Protein AF-D8M3X6-F1 (afdb_monomer)

pLDDT: mean 91.38, std 10.88, range [36.56, 98.75]

Sequence (148 aa):
MENSDKSKSFHILNCESLESIQIGRYSFGDFGGEFELKNLPQLQS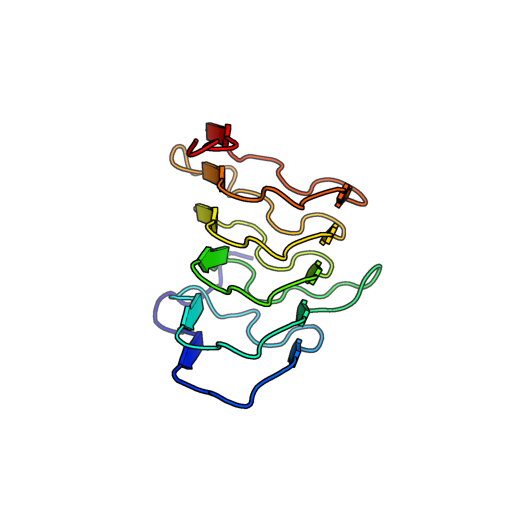IQIGTIGSSSSNFYGSSFVIRDLPNLQSITLGKWAFAVSVTTIIENLPSLQKIELSYCALRGRDDDDSCSLTLRNLPNLTSITSKDWSFQYPRVVTLASISEY

Solvent-accessible surface area (backbone atoms only — not comparable to full-atom values): 7017 Å² total; per-residue (Å²): 137,91,67,40,38,62,86,41,61,48,77,50,69,67,40,62,82,41,43,68,47,80,40,60,59,51,49,56,32,49,23,21,21,56,46,46,56,42,61,34,64,44,24,30,38,41,34,38,32,38,78,91,36,88,8,36,22,27,34,36,11,39,50,49,46,52,69,31,58,43,25,30,39,41,36,32,2,16,27,20,25,12,48,11,49,42,36,36,46,33,45,22,55,43,23,32,41,38,40,34,15,46,28,14,51,10,21,23,83,93,42,88,76,7,30,37,38,42,33,34,42,83,46,53,77,46,76,48,63,74,49,56,36,62,38,49,41,72,44,78,46,81,44,73,72,82,81,129

Structure (mmCIF, N/CA/C/O backbone):
data_AF-D8M3X6-F1
#
_entry.id   AF-D8M3X6-F1
#
loop_
_atom_site.group_PDB
_atom_site.id
_atom_site.type_symbol
_atom_site.label_atom_id
_atom_site.label_alt_id
_atom_site.label_comp_id
_atom_site.label_asym_id
_atom_site.label_entity_id
_atom_site.label_seq_id
_atom_site.pdbx_PDB_ins_code
_atom_site.Cartn_x
_atom_site.Cartn_y
_atom_site.Cartn_z
_atom_site.occupancy
_atom_site.B_iso_or_equiv
_atom_site.auth_seq_id
_atom_site.auth_comp_id
_atom_site.auth_asym_id
_atom_site.auth_atom_id
_atom_site.pdbx_PDB_model_num
ATOM 1 N N . MET A 1 1 ? 14.507 1.167 -13.678 1.00 46.19 1 MET A N 1
ATOM 2 C CA . MET A 1 1 ? 14.584 0.249 -12.522 1.00 46.19 1 MET A CA 1
ATOM 3 C C . MET A 1 1 ? 13.487 -0.786 -12.719 1.00 46.19 1 MET A C 1
ATOM 5 O O . MET A 1 1 ? 12.368 -0.558 -12.291 1.00 46.19 1 MET A O 1
ATOM 9 N N . GLU A 1 2 ? 13.795 -1.863 -13.442 1.00 53.62 2 GLU A N 1
ATOM 10 C CA . GLU A 1 2 ? 12.894 -2.993 -13.740 1.00 53.62 2 GLU A CA 1
ATOM 11 C C . GLU A 1 2 ? 13.331 -4.235 -12.946 1.00 53.62 2 GLU A C 1
ATOM 13 O O . GLU A 1 2 ? 13.579 -5.290 -13.512 1.00 53.62 2 GLU A O 1
ATOM 18 N N . ASN A 1 3 ? 13.543 -4.099 -11.634 1.00 65.50 3 ASN A N 1
ATOM 19 C CA . ASN A 1 3 ? 14.210 -5.150 -10.851 1.00 65.50 3 ASN A CA 1
ATOM 20 C C . ASN A 1 3 ? 13.345 -5.726 -9.723 1.00 65.50 3 ASN A C 1
ATOM 22 O O . ASN A 1 3 ? 13.871 -6.178 -8.710 1.00 65.50 3 ASN A O 1
ATOM 26 N N . SER A 1 4 ? 12.018 -5.666 -9.869 1.00 84.50 4 SER A N 1
ATOM 27 C CA . SER A 1 4 ? 11.099 -6.308 -8.927 1.00 84.50 4 SER A CA 1
ATOM 28 C C . SER A 1 4 ? 10.992 -7.797 -9.250 1.00 84.50 4 SER A C 1
ATOM 30 O O . SER A 1 4 ? 10.558 -8.179 -10.336 1.00 84.50 4 SER A O 1
ATOM 32 N N . ASP A 1 5 ? 11.379 -8.633 -8.295 1.00 91.88 5 ASP A N 1
ATOM 33 C CA . ASP A 1 5 ? 11.417 -10.083 -8.419 1.00 91.88 5 ASP A CA 1
ATOM 34 C C . ASP A 1 5 ? 10.020 -10.674 -8.185 1.00 91.88 5 ASP A C 1
ATOM 36 O O . ASP A 1 5 ? 9.458 -10.580 -7.089 1.00 91.88 5 ASP A O 1
ATOM 40 N N . LYS A 1 6 ? 9.450 -11.287 -9.228 1.00 92.00 6 LYS A N 1
ATOM 41 C CA . LYS A 1 6 ? 8.114 -11.900 -9.186 1.00 92.00 6 LYS A CA 1
ATOM 42 C C . LYS A 1 6 ? 8.031 -13.129 -8.276 1.00 92.00 6 LYS A C 1
ATOM 44 O O . LYS A 1 6 ? 6.924 -13.525 -7.929 1.00 92.00 6 LYS A O 1
ATOM 49 N N . SER A 1 7 ? 9.162 -13.705 -7.866 1.00 94.81 7 SER A N 1
ATOM 50 C CA . SER A 1 7 ? 9.197 -14.815 -6.905 1.00 94.81 7 SER A CA 1
ATOM 51 C C . SER A 1 7 ? 9.112 -14.366 -5.439 1.00 94.81 7 SER A C 1
ATOM 53 O O . SER A 1 7 ? 8.885 -15.195 -4.559 1.00 94.81 7 SER A O 1
ATOM 55 N N . LYS A 1 8 ? 9.279 -13.065 -5.158 1.00 95.69 8 LYS A N 1
ATOM 56 C CA . LYS A 1 8 ? 9.254 -12.511 -3.799 1.00 95.69 8 LYS A CA 1
ATOM 57 C C . LYS A 1 8 ? 7.873 -11.966 -3.462 1.00 95.69 8 LYS A C 1
ATOM 59 O O . LYS A 1 8 ? 7.493 -10.901 -3.954 1.00 95.69 8 LYS A O 1
ATOM 64 N N . SER A 1 9 ? 7.168 -12.680 -2.592 1.00 96.69 9 SER A N 1
ATOM 65 C CA . SER A 1 9 ? 5.833 -12.321 -2.111 1.00 96.69 9 SER A CA 1
ATOM 66 C C . SER A 1 9 ? 5.841 -11.965 -0.624 1.00 96.69 9 SER A C 1
ATOM 68 O O . SER A 1 9 ? 6.667 -12.454 0.149 1.00 96.69 9 SER A O 1
ATOM 70 N N . PHE A 1 10 ? 4.914 -11.104 -0.220 1.00 97.81 10 PHE A N 1
ATOM 71 C CA . PHE A 1 10 ? 4.730 -10.627 1.144 1.00 97.81 10 PHE A CA 1
ATOM 72 C C . PHE A 1 10 ? 3.308 -10.934 1.611 1.00 97.81 10 PHE A C 1
ATOM 74 O O . PHE A 1 10 ? 2.343 -10.509 0.979 1.00 97.81 10 PHE A O 1
ATOM 81 N N . HIS A 1 11 ? 3.183 -11.629 2.742 1.00 97.50 11 HIS A N 1
ATOM 82 C CA . HIS A 1 11 ? 1.890 -12.046 3.280 1.00 97.50 11 HIS A CA 1
ATOM 83 C C . HIS A 1 11 ? 1.823 -11.789 4.787 1.00 97.50 11 HIS A C 1
ATOM 85 O O . HIS A 1 11 ? 2.744 -12.148 5.523 1.00 97.50 11 HIS A O 1
ATOM 91 N N . ILE A 1 12 ? 0.708 -11.225 5.254 1.00 98.00 12 ILE A N 1
ATOM 92 C CA . ILE A 1 12 ? 0.323 -11.225 6.671 1.00 98.00 12 ILE A CA 1
ATOM 93 C C . ILE A 1 12 ? -1.060 -11.862 6.765 1.00 98.00 12 ILE A C 1
ATOM 95 O O . ILE A 1 12 ? -2.043 -11.314 6.262 1.00 98.00 12 ILE A O 1
ATOM 99 N N . LEU A 1 13 ? -1.119 -13.032 7.401 1.00 97.88 13 LEU A N 1
ATOM 100 C CA . LEU A 1 13 ? -2.292 -13.900 7.397 1.00 97.88 13 LEU A CA 1
ATOM 101 C C . LEU A 1 13 ? -2.682 -14.282 8.828 1.00 97.88 13 LEU A C 1
ATOM 103 O O . LEU A 1 13 ? -1.822 -14.666 9.620 1.00 97.88 13 LEU A O 1
ATOM 107 N N . ASN A 1 14 ? -3.982 -14.254 9.127 1.00 97.69 14 ASN A N 1
ATOM 108 C CA . ASN A 1 14 ? -4.571 -14.788 10.365 1.00 97.69 14 ASN A CA 1
ATOM 109 C C . ASN A 1 14 ? -4.011 -14.166 11.660 1.00 97.69 14 ASN A C 1
ATOM 111 O O . ASN A 1 14 ? -3.877 -14.845 12.678 1.00 97.69 14 ASN A O 1
ATOM 115 N N . CYS A 1 15 ? -3.658 -12.880 11.640 1.00 97.69 15 CYS A N 1
ATOM 116 C CA . CYS A 1 15 ? -3.226 -12.166 12.841 1.00 97.69 15 CYS A CA 1
ATOM 117 C C . CYS A 1 15 ? -4.424 -11.470 13.500 1.00 97.69 15 CYS A C 1
ATOM 119 O O . CYS A 1 15 ? -4.710 -10.305 13.226 1.00 97.69 15 CYS A O 1
ATOM 121 N N . GLU A 1 16 ? -5.119 -12.191 14.382 1.00 96.94 16 GLU A N 1
ATOM 122 C CA . GLU A 1 16 ? -6.376 -11.736 14.995 1.00 96.94 16 GLU A CA 1
ATOM 123 C C . GLU A 1 16 ? -6.233 -10.485 15.863 1.00 96.94 16 GLU A C 1
ATOM 125 O O . GLU A 1 16 ? -7.171 -9.704 15.953 1.00 96.94 16 GLU A O 1
ATOM 130 N N . SER A 1 17 ? -5.066 -10.269 16.473 1.00 98.00 17 SER A N 1
ATOM 131 C CA . SER A 1 17 ? -4.801 -9.120 17.353 1.00 98.00 17 SER A CA 1
ATOM 132 C C . SER A 1 17 ? -3.984 -8.007 16.689 1.00 98.00 17 SER A C 1
ATOM 134 O O . SER A 1 17 ? -3.572 -7.073 17.370 1.00 98.00 17 SER A O 1
ATOM 136 N N . LEU A 1 18 ? -3.672 -8.107 15.391 1.00 98.62 18 LEU A 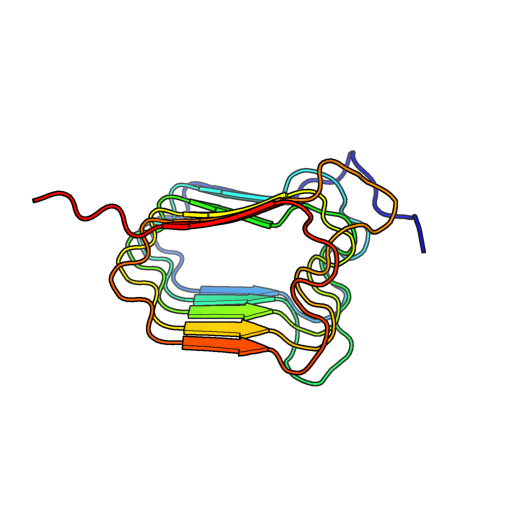N 1
ATOM 137 C CA . LEU A 1 18 ? -2.842 -7.103 14.723 1.00 98.62 18 LEU A CA 1
ATOM 138 C C . LEU A 1 18 ? -3.658 -5.840 14.432 1.00 98.62 18 LEU A C 1
ATOM 140 O O . LEU A 1 18 ? -4.567 -5.872 13.610 1.00 98.62 18 LEU A O 1
ATOM 144 N N . GLU A 1 19 ? -3.286 -4.727 15.062 1.00 98.56 19 GLU A N 1
ATOM 145 C CA . GLU A 1 19 ? -4.006 -3.449 14.942 1.00 98.56 19 GLU A CA 1
ATOM 146 C C . GLU A 1 19 ? -3.383 -2.480 13.932 1.00 98.56 19 GLU A C 1
ATOM 148 O O . GLU A 1 19 ? -4.075 -1.653 13.333 1.00 98.56 19 GLU A O 1
ATOM 153 N N . SER A 1 20 ? -2.071 -2.563 13.708 1.00 98.50 20 SER A N 1
ATOM 154 C CA . SER A 1 20 ? -1.371 -1.658 12.796 1.00 98.50 20 SER A CA 1
ATOM 155 C C . SER A 1 20 ? -0.236 -2.347 12.050 1.00 98.50 20 SER A C 1
ATOM 157 O O . SER A 1 20 ? 0.442 -3.229 12.578 1.00 98.50 20 SER A O 1
ATOM 159 N N . ILE A 1 21 ? -0.023 -1.918 10.807 1.00 98.62 21 ILE A N 1
ATOM 160 C CA . ILE A 1 21 ? 1.126 -2.299 9.986 1.00 98.62 21 ILE A CA 1
ATOM 161 C C . ILE A 1 21 ? 1.924 -1.037 9.685 1.00 98.62 21 ILE A C 1
ATOM 163 O O . ILE A 1 21 ? 1.403 -0.096 9.086 1.00 98.62 21 ILE A O 1
ATOM 167 N N . GLN A 1 22 ? 3.203 -1.042 10.057 1.00 98.38 22 GLN A N 1
ATOM 168 C CA . GLN A 1 22 ? 4.153 0.009 9.705 1.00 98.38 22 GLN A CA 1
ATOM 169 C C . GLN A 1 22 ? 5.360 -0.604 9.000 1.00 98.38 22 GLN A C 1
ATOM 171 O O . GLN A 1 22 ? 6.108 -1.389 9.579 1.00 98.38 22 GLN A O 1
ATOM 176 N N . ILE A 1 23 ? 5.555 -0.233 7.738 1.00 98.38 23 ILE A N 1
ATOM 177 C CA . ILE A 1 23 ? 6.682 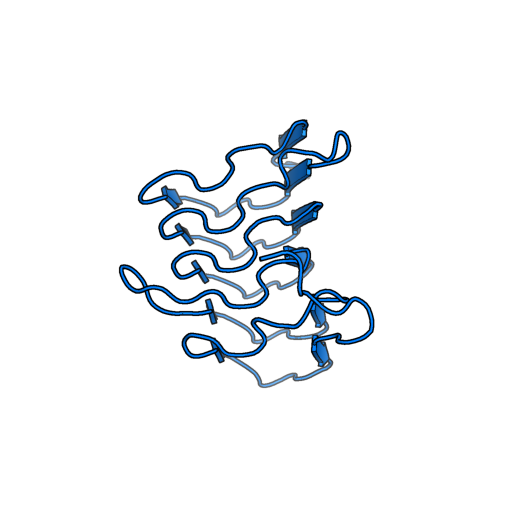-0.671 6.917 1.00 98.38 23 ILE A CA 1
ATOM 178 C C . ILE A 1 23 ? 7.533 0.554 6.595 1.00 98.38 23 ILE A C 1
ATOM 180 O O . ILE A 1 23 ? 7.069 1.503 5.965 1.00 98.38 23 ILE A O 1
ATOM 184 N N . GLY A 1 24 ? 8.789 0.538 7.042 1.00 98.12 24 GLY A N 1
ATOM 185 C CA . GLY A 1 24 ? 9.739 1.629 6.831 1.00 98.12 24 GLY A CA 1
ATOM 186 C C . GLY A 1 24 ? 10.136 1.822 5.365 1.00 98.12 24 GLY A C 1
ATOM 187 O O . GLY A 1 24 ? 9.861 0.990 4.504 1.00 98.12 24 GLY A O 1
ATOM 188 N N . ARG A 1 25 ? 10.806 2.939 5.074 1.00 97.12 25 ARG A N 1
ATOM 189 C CA . ARG A 1 25 ? 11.286 3.279 3.723 1.00 97.12 25 ARG A CA 1
ATOM 190 C C . ARG A 1 25 ? 12.214 2.185 3.179 1.00 97.12 25 ARG A C 1
ATOM 192 O O . ARG A 1 25 ? 13.046 1.665 3.913 1.00 97.12 25 ARG A O 1
ATOM 199 N N . TYR A 1 26 ? 12.102 1.901 1.885 1.00 96.38 26 TYR A N 1
ATOM 200 C CA . TYR A 1 26 ? 12.911 0.958 1.099 1.00 96.38 26 TYR A CA 1
ATOM 201 C C . TYR A 1 26 ? 12.758 -0.527 1.454 1.00 96.38 26 TYR A C 1
ATOM 203 O O . TYR A 1 26 ? 13.307 -1.374 0.750 1.00 96.38 26 TYR A O 1
ATOM 211 N N . SER A 1 27 ? 11.975 -0.872 2.478 1.00 97.56 27 SER A N 1
ATOM 212 C CA . SER A 1 27 ? 11.617 -2.261 2.761 1.00 97.56 27 SER A CA 1
ATOM 213 C C . SER A 1 27 ? 10.850 -2.880 1.592 1.00 97.56 27 SER A C 1
ATOM 215 O O . SER A 1 27 ? 9.930 -2.260 1.050 1.00 97.56 27 SER A O 1
ATOM 217 N N . PHE A 1 28 ? 11.205 -4.113 1.230 1.00 96.94 28 PHE A N 1
ATOM 218 C CA . PHE A 1 28 ? 10.549 -4.882 0.164 1.00 96.94 28 PHE A CA 1
ATOM 219 C C . PHE A 1 28 ? 10.546 -4.172 -1.205 1.00 96.94 28 PHE A C 1
ATOM 221 O O . PHE A 1 28 ? 9.642 -4.369 -2.014 1.00 96.94 28 PHE A O 1
ATOM 228 N N . GLY A 1 29 ? 11.519 -3.297 -1.481 1.00 95.12 29 GLY A N 1
ATOM 229 C CA . GLY A 1 29 ? 11.583 -2.563 -2.753 1.00 95.12 29 GLY A CA 1
ATOM 230 C C . GLY A 1 29 ? 11.822 -3.458 -3.976 1.00 95.12 29 GLY A C 1
ATOM 231 O O . GLY A 1 29 ? 11.423 -3.112 -5.086 1.00 95.12 29 GLY A O 1
ATOM 232 N N . ASP A 1 30 ? 12.428 -4.624 -3.764 1.00 94.56 30 ASP A N 1
ATOM 233 C CA . ASP A 1 30 ? 12.683 -5.664 -4.760 1.00 94.56 30 ASP A CA 1
ATOM 234 C C . ASP A 1 30 ? 11.558 -6.708 -4.855 1.00 94.56 30 ASP A C 1
ATOM 236 O O . ASP A 1 30 ? 11.651 -7.620 -5.674 1.00 94.56 30 ASP A O 1
ATOM 240 N N . PHE A 1 31 ? 10.488 -6.586 -4.063 1.00 96.06 31 PHE A N 1
ATOM 241 C CA . PHE A 1 31 ? 9.345 -7.495 -4.139 1.00 96.06 31 PHE A CA 1
ATOM 242 C C . PHE A 1 31 ? 8.472 -7.112 -5.336 1.00 96.06 31 PHE A C 1
ATOM 244 O O . PHE A 1 31 ? 8.061 -5.954 -5.492 1.00 96.06 31 PHE A O 1
ATOM 251 N N . GLY A 1 32 ? 8.211 -8.091 -6.201 1.00 93.06 32 GLY A N 1
ATOM 252 C CA . GLY A 1 32 ? 7.307 -7.972 -7.345 1.00 93.06 32 GLY A CA 1
ATOM 253 C C . GLY A 1 32 ? 6.187 -9.011 -7.367 1.00 93.06 32 GLY A C 1
ATOM 254 O O . GLY A 1 32 ? 5.351 -8.944 -8.273 1.00 93.06 32 GLY A O 1
ATOM 255 N N . GLY A 1 33 ? 6.208 -9.975 -6.441 1.00 93.56 33 GLY A N 1
ATOM 256 C CA . GLY A 1 33 ? 5.207 -11.026 -6.296 1.00 93.56 33 GLY A CA 1
ATOM 257 C C . GLY A 1 33 ? 3.930 -10.538 -5.613 1.00 93.56 33 GLY A C 1
ATOM 258 O O . GLY A 1 33 ? 3.551 -9.368 -5.709 1.00 93.56 33 GLY A O 1
ATOM 259 N N . GLU A 1 34 ? 3.236 -11.454 -4.945 1.00 95.19 34 GLU A N 1
ATOM 260 C CA . GLU A 1 34 ? 1.968 -11.145 -4.285 1.00 95.19 34 GLU A CA 1
ATOM 261 C C . GLU A 1 34 ? 2.184 -10.292 -3.031 1.00 95.19 34 GLU A C 1
ATOM 263 O O . GLU A 1 34 ? 3.113 -10.515 -2.258 1.00 95.19 34 GLU A O 1
ATOM 268 N N . PHE A 1 35 ? 1.300 -9.319 -2.826 1.00 97.25 35 PHE A N 1
ATOM 269 C CA . PHE A 1 35 ? 1.142 -8.603 -1.567 1.00 97.25 35 PHE A CA 1
ATOM 270 C C . PHE A 1 35 ? -0.240 -8.955 -1.019 1.00 97.25 35 PHE A C 1
ATOM 272 O O . PHE A 1 35 ? -1.248 -8.582 -1.622 1.00 97.25 35 PHE A O 1
ATOM 279 N N . GLU A 1 36 ? -0.293 -9.688 0.092 1.00 96.94 36 GLU A N 1
ATOM 280 C CA . GLU A 1 36 ? -1.543 -10.203 0.653 1.00 96.94 36 GLU A CA 1
ATOM 281 C C . GLU A 1 36 ? -1.687 -9.859 2.137 1.00 96.94 36 GLU A C 1
ATOM 283 O O . GLU A 1 36 ? -0.821 -10.149 2.964 1.00 96.94 36 GLU A O 1
ATOM 288 N N . LEU A 1 37 ? -2.838 -9.286 2.478 1.00 97.88 37 LEU A N 1
ATOM 289 C CA . LEU A 1 37 ? -3.288 -9.077 3.848 1.00 97.88 37 LEU A CA 1
ATOM 290 C C . LEU A 1 37 ? -4.637 -9.778 4.001 1.00 97.88 37 LEU A C 1
ATOM 292 O O . LEU A 1 37 ? -5.593 -9.409 3.318 1.00 97.88 37 LEU A O 1
ATOM 296 N N . LYS A 1 38 ? -4.720 -10.792 4.868 1.00 96.12 38 LYS A N 1
ATOM 297 C CA . LYS A 1 38 ? -5.923 -11.630 4.984 1.00 96.12 38 LYS A CA 1
ATOM 298 C C . LYS A 1 38 ? -6.204 -12.037 6.421 1.00 96.12 38 LYS A C 1
ATOM 300 O O . LYS A 1 38 ? -5.291 -12.383 7.168 1.00 96.12 38 LYS A O 1
ATOM 305 N N . ASN A 1 39 ? -7.488 -12.064 6.781 1.00 95.69 39 ASN A N 1
ATOM 306 C CA . ASN A 1 39 ? -7.960 -12.442 8.114 1.00 95.69 39 ASN A CA 1
ATOM 307 C C . ASN A 1 39 ? -7.277 -11.611 9.217 1.00 95.69 39 ASN A C 1
ATOM 309 O O . ASN A 1 39 ? -6.668 -12.154 10.138 1.00 95.69 39 ASN A O 1
ATOM 313 N N . LEU A 1 40 ? -7.368 -10.282 9.093 1.00 98.31 40 LEU A N 1
ATOM 314 C CA . LEU A 1 40 ? -6.826 -9.305 10.045 1.00 98.31 40 LEU A CA 1
ATOM 315 C C . LEU A 1 40 ? -7.979 -8.482 10.647 1.00 98.31 40 LEU A C 1
ATOM 317 O O . LEU A 1 40 ? -8.129 -7.300 10.332 1.00 98.31 40 LEU A O 1
ATOM 321 N N . PRO A 1 41 ? -8.851 -9.106 11.463 1.00 97.62 41 PRO A N 1
ATOM 322 C CA . PRO A 1 41 ? -10.106 -8.498 11.893 1.00 97.62 41 PRO A CA 1
ATOM 323 C C . PRO A 1 41 ? -9.906 -7.231 12.725 1.00 97.62 41 PRO A C 1
ATOM 32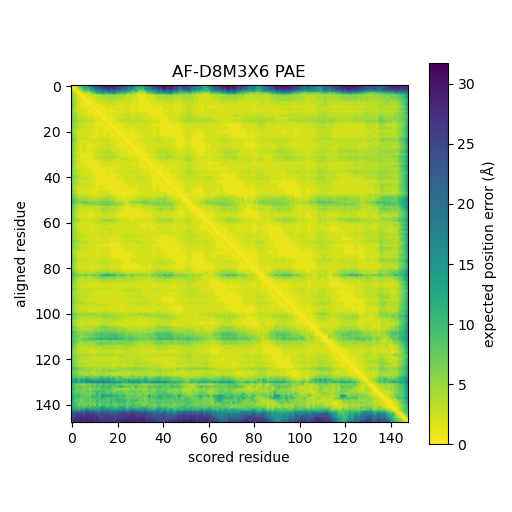5 O O . PRO A 1 41 ? -10.779 -6.376 12.694 1.00 97.62 41 PRO A O 1
ATOM 328 N N . GLN A 1 42 ? -8.786 -7.082 13.437 1.00 98.31 42 GLN A N 1
ATOM 329 C CA . GLN A 1 42 ? -8.507 -5.910 14.277 1.00 98.31 42 GLN A CA 1
ATOM 330 C C . GLN A 1 42 ? -7.644 -4.846 13.588 1.00 98.31 42 GLN A C 1
ATOM 332 O O . GLN A 1 42 ? -7.337 -3.831 14.206 1.00 98.31 42 GLN A O 1
ATOM 337 N N . LEU A 1 43 ? -7.257 -5.036 12.321 1.00 98.75 43 LEU A N 1
ATOM 338 C CA . LEU A 1 43 ? -6.354 -4.109 11.645 1.00 98.75 43 LEU A CA 1
ATOM 339 C C . LEU A 1 43 ? -7.049 -2.773 11.371 1.00 98.75 43 LEU A C 1
ATOM 341 O O . LEU A 1 43 ? -8.040 -2.724 10.648 1.00 98.75 43 LEU A O 1
ATOM 345 N N . GLN A 1 44 ? -6.484 -1.691 11.904 1.00 98.69 44 GLN A N 1
ATOM 346 C CA . GLN A 1 44 ? -7.028 -0.333 11.834 1.00 98.69 44 GLN A CA 1
ATOM 347 C C . GLN A 1 44 ? -6.220 0.592 10.924 1.00 98.69 44 GLN A C 1
ATOM 349 O O . GLN A 1 44 ? -6.783 1.498 10.304 1.00 98.69 44 GLN A O 1
ATOM 354 N N . SER A 1 45 ? -4.907 0.382 10.809 1.00 98.62 45 SER A N 1
ATOM 355 C CA . SER A 1 45 ? -4.042 1.272 10.029 1.00 98.62 45 SER A CA 1
ATOM 356 C C . SER A 1 45 ? -2.956 0.536 9.252 1.00 98.62 45 SER A C 1
ATOM 358 O O . SER A 1 45 ? -2.320 -0.397 9.745 1.00 98.62 45 SER A O 1
ATOM 360 N N . ILE A 1 46 ? -2.724 1.003 8.024 1.00 98.62 46 ILE A N 1
ATOM 361 C CA . ILE A 1 46 ? -1.593 0.598 7.191 1.00 98.62 46 ILE A CA 1
ATOM 362 C C . ILE A 1 46 ? -0.778 1.841 6.856 1.00 98.62 46 ILE A C 1
ATOM 364 O O . ILE A 1 46 ? -1.279 2.783 6.238 1.00 98.62 46 ILE A O 1
ATOM 368 N N . GLN A 1 47 ? 0.503 1.813 7.205 1.00 98.44 47 GLN A N 1
ATOM 369 C CA . GLN A 1 47 ? 1.487 2.792 6.777 1.00 98.44 47 GLN A CA 1
ATOM 370 C C . GLN A 1 47 ? 2.662 2.087 6.101 1.00 98.44 47 GLN A C 1
ATOM 372 O O . GLN A 1 47 ? 3.370 1.291 6.715 1.00 98.44 47 GLN A O 1
ATOM 377 N N . ILE A 1 48 ? 2.900 2.410 4.832 1.00 98.25 48 ILE A N 1
ATOM 378 C CA . ILE A 1 48 ? 4.013 1.863 4.054 1.00 98.25 48 ILE A CA 1
ATOM 379 C C . ILE A 1 48 ? 4.820 3.023 3.486 1.00 98.25 48 ILE A C 1
ATOM 381 O O . ILE A 1 48 ? 4.348 3.781 2.641 1.00 98.25 48 I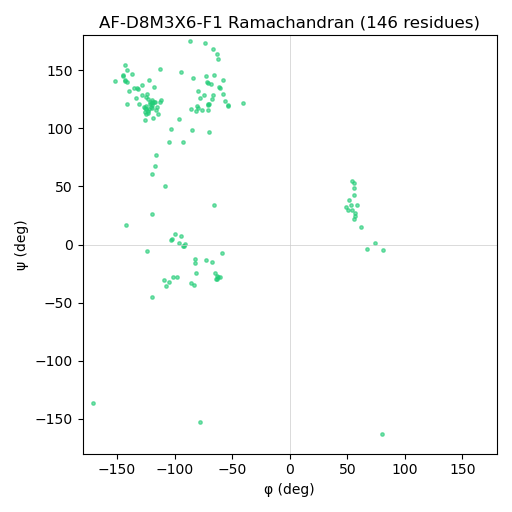LE A O 1
ATOM 385 N N . GLY A 1 49 ? 6.055 3.158 3.955 1.00 97.31 49 GLY A N 1
ATOM 386 C CA . GLY A 1 49 ? 6.915 4.294 3.674 1.00 97.31 49 GLY A CA 1
ATOM 387 C C . GLY A 1 49 ? 6.599 5.513 4.542 1.00 97.31 49 GLY A C 1
ATOM 388 O O . GLY A 1 49 ? 5.961 5.443 5.596 1.00 97.31 49 GLY A O 1
ATOM 389 N N . THR A 1 50 ? 7.089 6.668 4.104 1.00 94.12 50 THR A N 1
ATOM 390 C CA . THR A 1 50 ? 6.948 7.930 4.838 1.00 94.12 50 THR A CA 1
ATOM 391 C C . THR A 1 50 ? 6.467 9.027 3.902 1.00 94.12 50 THR A C 1
ATOM 393 O O . THR A 1 50 ? 7.004 9.202 2.803 1.00 94.12 50 THR A O 1
ATOM 396 N N . ILE A 1 51 ? 5.467 9.793 4.341 1.00 89.25 51 ILE A N 1
ATOM 397 C CA . ILE A 1 51 ? 4.945 10.918 3.567 1.00 89.25 51 ILE A CA 1
ATOM 398 C C . ILE A 1 51 ? 6.047 11.954 3.326 1.00 89.25 51 ILE A C 1
ATOM 400 O O . ILE A 1 51 ? 6.815 12.298 4.222 1.00 89.25 51 ILE A O 1
ATOM 404 N N . GLY A 1 52 ? 6.143 12.437 2.086 1.00 85.12 52 GLY A N 1
ATOM 405 C CA . GLY A 1 52 ? 7.130 13.450 1.693 1.00 85.12 52 GLY A CA 1
ATOM 406 C C . GLY A 1 52 ? 8.576 12.949 1.572 1.00 85.12 52 GLY A C 1
ATOM 407 O O . GLY A 1 52 ? 9.449 13.735 1.222 1.00 85.12 52 GLY A O 1
ATOM 408 N N . SER A 1 53 ? 8.846 11.659 1.802 1.00 91.75 53 SER A N 1
ATOM 409 C CA . SER A 1 53 ? 10.183 11.066 1.658 1.00 91.75 53 SER A CA 1
ATOM 410 C C . SER A 1 53 ? 10.189 9.915 0.655 1.00 91.75 53 SER A C 1
ATOM 412 O O . SER A 1 53 ? 9.266 9.101 0.627 1.00 91.75 53 SER A O 1
ATOM 414 N N . SER A 1 54 ? 11.258 9.806 -0.143 1.00 94.88 54 SER A N 1
ATOM 415 C CA . SER A 1 54 ? 11.479 8.670 -1.054 1.00 94.88 54 SER A CA 1
ATOM 416 C C . SER A 1 54 ? 11.398 7.350 -0.290 1.00 94.88 54 SER A C 1
ATOM 418 O O . SER A 1 54 ? 12.165 7.153 0.654 1.00 94.88 54 SER A O 1
ATOM 420 N N . SER A 1 55 ? 10.455 6.485 -0.671 1.00 95.44 55 SER A N 1
ATOM 421 C CA . SER A 1 55 ? 10.145 5.254 0.061 1.00 95.44 55 SER A CA 1
ATOM 422 C C . SER A 1 55 ? 10.360 4.003 -0.797 1.00 95.44 55 SER A C 1
ATOM 424 O O . SER A 1 55 ? 11.016 3.089 -0.327 1.00 95.44 55 SER A O 1
ATOM 426 N N . SER A 1 56 ? 9.905 3.972 -2.056 1.00 95.38 56 SER A N 1
ATOM 427 C CA . SER A 1 56 ? 10.155 2.870 -3.016 1.00 95.38 56 SER A CA 1
ATOM 428 C C . SER A 1 56 ? 9.839 1.459 -2.496 1.00 95.38 56 SER A C 1
ATOM 430 O O . SER A 1 56 ? 10.475 0.489 -2.899 1.00 95.38 56 SER A O 1
ATOM 432 N N . ASN A 1 57 ? 8.876 1.334 -1.587 1.00 97.25 57 ASN A N 1
ATOM 433 C CA . ASN A 1 57 ? 8.404 0.042 -1.103 1.00 97.25 57 ASN A CA 1
ATOM 434 C C . ASN A 1 57 ? 7.605 -0.666 -2.199 1.00 97.25 57 ASN A C 1
ATOM 436 O O . ASN A 1 57 ? 6.789 -0.019 -2.856 1.00 97.25 57 ASN A O 1
ATOM 440 N N . PHE A 1 58 ? 7.786 -1.977 -2.367 1.00 96.62 58 PHE A N 1
ATOM 441 C CA . PHE A 1 58 ? 6.959 -2.783 -3.271 1.00 96.62 58 PHE A CA 1
ATOM 442 C C . PHE A 1 58 ? 6.847 -2.201 -4.700 1.00 96.62 58 PHE A C 1
ATOM 444 O O . PHE A 1 58 ? 5.778 -2.240 -5.300 1.00 96.62 58 PHE A O 1
ATOM 451 N N . TYR A 1 59 ? 7.934 -1.633 -5.246 1.00 93.00 59 TYR A N 1
ATOM 452 C CA . TYR A 1 59 ? 7.955 -0.789 -6.462 1.00 93.00 59 TYR A CA 1
ATOM 453 C C . TYR A 1 59 ? 7.424 -1.449 -7.752 1.00 93.00 59 TYR A C 1
ATOM 455 O O . TYR A 1 59 ? 7.329 -0.787 -8.773 1.00 93.00 59 TYR A O 1
ATOM 463 N N . GLY A 1 60 ? 7.124 -2.745 -7.756 1.00 91.25 60 GLY A N 1
ATOM 464 C CA . GLY A 1 60 ? 6.530 -3.431 -8.909 1.00 91.25 60 GLY A CA 1
ATOM 465 C C . GLY A 1 60 ? 5.502 -4.489 -8.521 1.00 91.25 60 GLY A C 1
ATOM 466 O O . GLY A 1 60 ? 5.201 -5.376 -9.329 1.00 91.25 60 GLY A O 1
ATOM 467 N N . SER A 1 61 ? 5.012 -4.431 -7.280 1.00 94.94 61 SER A N 1
ATOM 468 C CA . SER A 1 61 ? 3.953 -5.307 -6.777 1.00 94.94 61 SER A CA 1
ATOM 469 C C . SER A 1 61 ? 2.594 -4.633 -6.927 1.00 94.94 61 SER A C 1
ATOM 471 O O . SER A 1 61 ? 2.475 -3.412 -6.827 1.00 94.94 61 SER A O 1
ATOM 473 N N . SER A 1 62 ? 1.556 -5.434 -7.138 1.00 95.06 62 SER A N 1
ATOM 474 C CA . SER A 1 62 ? 0.169 -4.966 -7.101 1.00 95.06 62 SER A CA 1
ATOM 475 C C . SER A 1 62 ? -0.262 -4.670 -5.663 1.00 95.06 62 SER A C 1
ATOM 477 O O . SER A 1 62 ? 0.146 -5.369 -4.738 1.00 95.06 62 SER A O 1
ATOM 479 N N . PHE A 1 63 ? -1.098 -3.649 -5.470 1.00 96.81 63 PHE A N 1
ATOM 480 C CA . PHE A 1 63 ? -1.657 -3.317 -4.158 1.00 96.81 63 PHE A CA 1
ATOM 481 C C . PHE A 1 63 ? -3.103 -3.795 -4.085 1.00 96.81 63 PHE A C 1
ATOM 483 O O . PHE A 1 63 ? -4.011 -3.154 -4.617 1.00 96.81 63 PHE A O 1
ATOM 490 N N . VAL A 1 64 ? -3.314 -4.951 -3.464 1.00 96.44 64 VAL A N 1
ATOM 491 C CA . VAL A 1 64 ? -4.621 -5.605 -3.405 1.00 96.44 64 VAL A CA 1
ATOM 492 C C . VAL A 1 64 ? -4.981 -5.867 -1.951 1.00 96.44 64 VAL A C 1
ATOM 494 O O . VAL A 1 64 ? -4.357 -6.691 -1.289 1.00 96.44 64 VAL A O 1
ATOM 497 N N . ILE A 1 65 ? -6.001 -5.169 -1.458 1.00 96.75 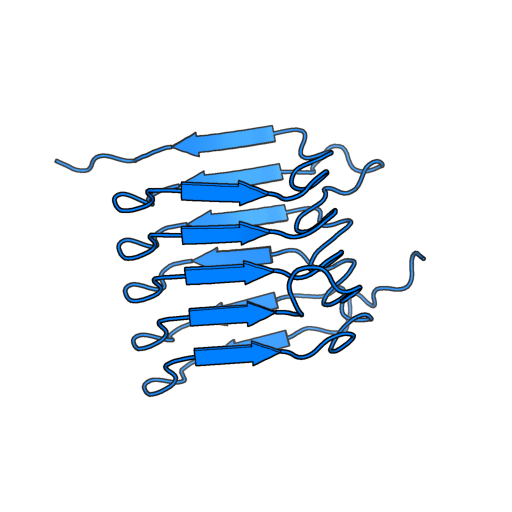65 ILE A N 1
ATOM 498 C CA . ILE A 1 65 ? -6.534 -5.348 -0.107 1.00 96.75 65 ILE A CA 1
ATOM 499 C C . ILE A 1 65 ? -8.057 -5.450 -0.157 1.00 96.75 65 ILE A C 1
ATOM 501 O O . ILE A 1 65 ? -8.725 -4.682 -0.856 1.00 96.75 65 ILE A O 1
ATOM 505 N N . ARG A 1 66 ? -8.598 -6.429 0.572 1.00 96.94 66 ARG A N 1
ATOM 506 C CA . ARG A 1 66 ? -10.032 -6.716 0.631 1.00 96.94 66 ARG A CA 1
ATOM 507 C C . ARG A 1 66 ? -10.451 -7.137 2.025 1.00 96.94 66 ARG A C 1
ATOM 509 O O . ARG A 1 66 ? -9.638 -7.699 2.753 1.00 96.94 66 ARG A O 1
ATOM 516 N N . ASP A 1 67 ? -11.719 -6.910 2.344 1.00 97.38 67 ASP A N 1
ATOM 517 C CA . ASP A 1 67 ? -12.398 -7.531 3.486 1.00 97.38 67 ASP A CA 1
ATOM 518 C C . ASP A 1 67 ? -11.679 -7.279 4.830 1.00 97.38 67 ASP A C 1
ATOM 520 O O . ASP A 1 67 ? -11.533 -8.173 5.666 1.00 97.38 67 ASP A O 1
ATOM 524 N N . LEU A 1 68 ? -11.212 -6.041 5.042 1.00 97.94 68 LEU A N 1
ATOM 525 C CA . LEU A 1 68 ? -10.626 -5.581 6.306 1.00 97.94 68 LEU A CA 1
ATOM 526 C C . LEU A 1 68 ? -11.647 -4.676 7.020 1.00 97.94 68 LEU A C 1
ATOM 528 O O . LEU A 1 68 ? -11.643 -3.459 6.811 1.00 97.94 68 LEU A O 1
ATOM 532 N N . PRO A 1 69 ? -12.550 -5.246 7.846 1.00 97.44 69 PRO A N 1
ATOM 533 C CA . PRO A 1 69 ? -13.746 -4.553 8.331 1.00 97.44 69 PRO A CA 1
ATOM 534 C C . PRO A 1 69 ? -13.438 -3.346 9.218 1.00 97.44 69 PRO A C 1
ATOM 536 O O . PRO A 1 69 ? -14.210 -2.390 9.226 1.00 97.44 69 PRO A O 1
ATOM 539 N N . ASN A 1 70 ? -12.312 -3.372 9.935 1.00 98.12 70 ASN A N 1
ATOM 540 C CA . ASN A 1 70 ? -11.909 -2.322 10.868 1.00 98.12 70 ASN A CA 1
ATOM 541 C C . ASN A 1 70 ? -10.815 -1.396 10.321 1.00 98.12 70 ASN A C 1
ATOM 543 O O . ASN A 1 70 ? -10.380 -0.503 11.046 1.00 98.12 70 ASN A O 1
ATOM 547 N N . LEU A 1 71 ? -10.388 -1.555 9.060 1.00 98.62 71 LEU A N 1
ATOM 548 C CA . LEU A 1 71 ? -9.333 -0.712 8.499 1.00 98.62 71 LEU A CA 1
ATOM 549 C C . LEU A 1 71 ? -9.862 0.704 8.270 1.00 98.62 71 LEU A C 1
ATOM 551 O O . LEU A 1 71 ? -10.792 0.901 7.496 1.00 98.62 71 LEU A O 1
ATOM 555 N N . GLN A 1 72 ? -9.241 1.687 8.917 1.00 98.44 72 GLN A N 1
ATOM 556 C CA . GLN A 1 72 ? -9.674 3.087 8.912 1.00 98.44 72 GLN A CA 1
ATOM 557 C C . GLN A 1 72 ? -8.804 3.973 8.023 1.00 98.44 72 GLN A C 1
ATOM 559 O O . GLN A 1 72 ? -9.299 4.937 7.431 1.00 98.44 72 GLN A O 1
ATOM 564 N N . SER A 1 73 ? -7.509 3.663 7.917 1.00 98.19 73 SER A N 1
ATOM 565 C CA . SER A 1 73 ? -6.554 4.521 7.216 1.00 98.19 73 SER A CA 1
ATOM 566 C C . SER A 1 73 ? -5.488 3.753 6.440 1.00 98.19 73 SER A C 1
ATOM 568 O O . SER A 1 73 ? -4.950 2.742 6.899 1.00 98.19 73 SER A O 1
ATOM 570 N N . ILE A 1 74 ? -5.161 4.281 5.259 1.00 98.25 74 ILE A N 1
ATOM 571 C CA . ILE A 1 74 ? -4.066 3.810 4.406 1.00 98.25 74 ILE A CA 1
ATOM 572 C C . ILE A 1 74 ? -3.149 4.992 4.109 1.00 98.25 74 ILE A C 1
ATOM 574 O O . ILE A 1 74 ? -3.600 6.025 3.617 1.00 98.25 74 ILE A O 1
ATOM 578 N N . THR A 1 75 ? -1.858 4.824 4.378 1.00 97.88 75 THR A N 1
ATOM 579 C CA . THR A 1 75 ? -0.818 5.821 4.110 1.00 97.88 75 THR A CA 1
ATOM 580 C C . THR A 1 75 ? 0.301 5.196 3.289 1.00 97.88 75 THR A C 1
ATOM 582 O O . THR A 1 75 ? 0.976 4.280 3.760 1.00 97.88 75 THR A O 1
ATOM 585 N N . LEU A 1 76 ? 0.535 5.711 2.080 1.00 97.44 76 LEU A N 1
ATOM 586 C CA . LEU A 1 76 ? 1.577 5.225 1.173 1.00 97.44 76 LEU A CA 1
ATOM 587 C C . LEU A 1 76 ? 2.597 6.330 0.847 1.00 97.44 76 LEU A C 1
ATOM 589 O O . LEU A 1 76 ? 2.261 7.422 0.379 1.00 97.44 76 LEU A O 1
ATOM 593 N N . GLY A 1 77 ? 3.870 6.033 1.104 1.00 96.94 77 GLY A N 1
ATOM 594 C CA . GLY A 1 77 ? 5.018 6.900 0.853 1.00 96.94 77 GLY A CA 1
ATOM 595 C C . GLY A 1 77 ? 5.383 7.015 -0.630 1.00 96.94 77 GLY A C 1
ATOM 596 O O . GLY A 1 77 ? 4.822 6.346 -1.496 1.00 96.94 77 GLY A O 1
ATOM 597 N N . LYS A 1 78 ? 6.343 7.895 -0.945 1.00 95.88 78 LYS A N 1
ATOM 598 C CA . LYS A 1 78 ? 6.743 8.168 -2.336 1.00 95.88 78 LYS A CA 1
ATOM 599 C C . LYS A 1 78 ? 7.216 6.887 -3.027 1.00 95.88 78 LYS A C 1
ATOM 601 O O . LYS A 1 78 ? 8.108 6.213 -2.508 1.00 95.88 78 LYS A O 1
ATOM 606 N N . TRP A 1 79 ? 6.663 6.613 -4.208 1.00 95.19 79 TRP A N 1
ATOM 607 C CA . TRP A 1 79 ? 6.907 5.407 -5.009 1.00 95.19 79 TRP A CA 1
ATOM 608 C C . TRP A 1 79 ? 6.511 4.071 -4.358 1.00 95.19 79 TRP A C 1
ATOM 610 O O . TRP A 1 79 ? 6.947 3.025 -4.835 1.00 95.19 79 TRP A O 1
ATOM 620 N N . ALA A 1 80 ? 5.711 4.075 -3.288 1.00 96.44 80 ALA A N 1
ATOM 621 C CA . ALA A 1 80 ? 5.154 2.836 -2.755 1.00 96.44 80 ALA A CA 1
ATOM 622 C C . ALA A 1 80 ? 4.156 2.239 -3.763 1.00 96.44 80 ALA A C 1
ATOM 624 O O . ALA A 1 80 ? 3.235 2.940 -4.194 1.00 96.44 80 ALA A O 1
ATOM 625 N N . PHE A 1 81 ? 4.353 0.975 -4.151 1.00 95.69 81 PHE A N 1
ATOM 626 C CA . PHE A 1 81 ? 3.542 0.301 -5.180 1.00 95.69 81 PHE A CA 1
ATOM 627 C C . PHE A 1 81 ? 3.457 1.089 -6.500 1.00 95.69 81 PHE A C 1
ATOM 629 O O . PHE A 1 81 ? 2.423 1.109 -7.175 1.00 95.69 81 PHE A O 1
ATOM 636 N N . ALA A 1 82 ? 4.535 1.795 -6.857 1.00 92.06 82 ALA A N 1
ATOM 637 C CA . ALA A 1 82 ? 4.670 2.358 -8.196 1.00 92.06 82 ALA A CA 1
ATOM 638 C C . ALA A 1 82 ? 4.709 1.230 -9.243 1.00 92.06 82 ALA A C 1
ATOM 640 O O . ALA A 1 82 ? 4.893 0.073 -8.893 1.00 92.06 82 ALA A O 1
ATOM 641 N N . VAL A 1 83 ? 4.504 1.559 -10.520 1.00 90.62 83 VAL A N 1
ATOM 642 C CA . VAL A 1 83 ? 4.575 0.618 -11.659 1.00 90.62 83 VAL A CA 1
ATOM 643 C C . VAL A 1 83 ? 3.762 -0.672 -11.422 1.00 90.62 83 VAL A C 1
ATOM 645 O O . VAL A 1 83 ? 4.123 -1.764 -11.876 1.00 90.62 83 VAL A O 1
ATOM 648 N N . SER A 1 84 ? 2.663 -0.548 -10.675 1.00 85.25 84 SER A N 1
ATOM 649 C CA . SER A 1 84 ? 1.767 -1.655 -10.360 1.00 85.25 84 SER A CA 1
ATOM 650 C C . SER A 1 84 ? 0.769 -1.849 -11.497 1.00 85.25 84 SER A C 1
ATOM 652 O O . SER A 1 84 ? 0.326 -0.890 -12.128 1.00 85.25 84 SER A O 1
ATOM 654 N N . VAL A 1 85 ? 0.434 -3.107 -11.784 1.00 89.06 85 VAL A N 1
ATOM 655 C CA . VAL A 1 85 ? -0.556 -3.447 -12.822 1.00 89.06 85 VAL A CA 1
ATOM 656 C C . VAL A 1 85 ? -1.968 -3.417 -12.240 1.00 89.06 85 VAL A C 1
ATOM 658 O O . VAL A 1 85 ? -2.929 -3.036 -12.900 1.00 89.06 85 VAL A O 1
ATOM 661 N N . THR A 1 86 ? -2.120 -3.783 -10.969 1.00 92.62 86 THR A N 1
ATOM 662 C CA . THR A 1 86 ? -3.436 -3.888 -10.343 1.00 92.62 86 THR A CA 1
ATOM 663 C C . THR A 1 86 ? -3.433 -3.206 -8.988 1.00 92.62 86 THR A C 1
ATOM 665 O O . THR A 1 86 ? -2.628 -3.528 -8.113 1.00 92.62 86 THR A O 1
ATOM 668 N N . THR A 1 87 ? -4.370 -2.281 -8.806 1.00 94.94 87 THR A N 1
ATOM 669 C CA . THR A 1 87 ? -4.706 -1.715 -7.501 1.00 94.94 87 THR A CA 1
ATOM 670 C C . THR A 1 87 ? -6.169 -1.999 -7.196 1.00 94.94 87 THR A C 1
ATO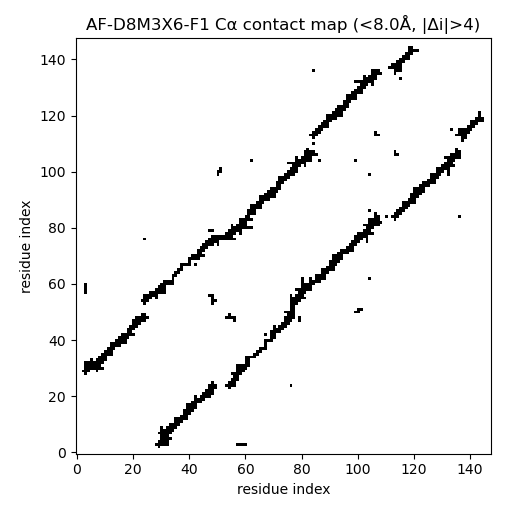M 672 O O . THR A 1 87 ? -7.053 -1.566 -7.937 1.00 94.94 87 THR A O 1
ATOM 675 N N . ILE A 1 88 ? -6.434 -2.721 -6.107 1.00 95.94 88 ILE A N 1
ATOM 676 C CA . ILE A 1 88 ? -7.789 -3.044 -5.650 1.00 95.94 88 ILE A CA 1
ATOM 677 C C . ILE A 1 88 ? -7.896 -2.721 -4.163 1.00 95.94 88 ILE A C 1
ATOM 679 O O . ILE A 1 88 ? -7.164 -3.275 -3.344 1.00 95.94 88 ILE A O 1
ATOM 683 N N . ILE A 1 89 ? -8.824 -1.825 -3.838 1.00 96.00 89 ILE A N 1
ATOM 684 C CA . ILE A 1 89 ? -9.193 -1.449 -2.475 1.00 96.00 89 ILE A CA 1
ATOM 685 C C . ILE A 1 89 ? -10.700 -1.649 -2.371 1.00 96.00 89 ILE A C 1
ATOM 687 O O . ILE A 1 89 ? -11.485 -0.920 -2.986 1.00 96.00 89 ILE A O 1
ATOM 691 N N . GLU A 1 90 ? -11.099 -2.689 -1.651 1.00 95.88 90 GLU A N 1
ATOM 692 C CA . GLU A 1 90 ? -12.453 -3.215 -1.748 1.00 95.88 90 GLU A CA 1
ATOM 693 C C . GLU A 1 90 ? -12.994 -3.727 -0.406 1.00 95.88 90 GLU A C 1
ATOM 695 O O . GLU A 1 90 ? -12.258 -4.328 0.369 1.00 95.88 90 GLU A O 1
ATOM 700 N N . ASN A 1 91 ? -14.299 -3.551 -0.167 1.00 96.06 91 ASN A N 1
ATOM 701 C CA . ASN A 1 91 ? -15.013 -4.084 1.005 1.00 96.06 91 ASN A CA 1
ATOM 702 C C . ASN A 1 91 ? -14.369 -3.638 2.323 1.00 96.06 91 ASN A C 1
ATOM 704 O O . ASN A 1 91 ? -14.093 -4.444 3.214 1.00 96.06 91 ASN A O 1
ATOM 708 N N . LEU A 1 92 ? -14.106 -2.335 2.434 1.00 96.88 92 LEU A N 1
ATOM 709 C CA . LEU A 1 92 ? -13.489 -1.726 3.610 1.00 96.88 92 LEU A CA 1
ATOM 710 C C . LEU A 1 92 ? -14.496 -0.760 4.246 1.00 96.88 92 LEU A C 1
ATOM 712 O O . LEU A 1 92 ? -14.402 0.455 4.047 1.00 96.88 92 LEU A O 1
ATOM 716 N N . PRO A 1 93 ? -15.499 -1.280 4.978 1.00 96.50 93 PRO A N 1
ATOM 717 C CA . PRO A 1 93 ? -16.616 -0.483 5.471 1.00 96.50 93 PRO A CA 1
ATOM 718 C C . PRO A 1 93 ? -16.182 0.621 6.435 1.00 96.50 93 PRO A C 1
ATOM 720 O O . PRO A 1 93 ? -16.835 1.655 6.476 1.00 96.50 93 PRO A O 1
ATOM 723 N N . SER A 1 94 ? -15.079 0.449 7.167 1.00 97.50 94 SER A N 1
ATOM 724 C CA . SER A 1 94 ? -14.564 1.459 8.104 1.00 97.50 94 SER A CA 1
ATOM 725 C C . SER A 1 94 ? -13.534 2.413 7.498 1.00 97.50 94 SER A C 1
ATOM 727 O O . SER A 1 94 ? -13.065 3.305 8.205 1.00 97.50 94 SER A O 1
ATOM 729 N N . LEU A 1 95 ? -13.163 2.257 6.220 1.00 98.06 95 LEU A N 1
ATOM 730 C CA . LEU A 1 95 ? -12.089 3.053 5.628 1.00 98.06 95 LEU A CA 1
ATOM 731 C C . LEU A 1 95 ? -12.542 4.497 5.439 1.00 98.06 95 LEU A C 1
ATOM 733 O O . LEU A 1 95 ? -13.482 4.761 4.698 1.00 98.06 95 LEU A O 1
ATOM 737 N N . GLN A 1 96 ? -11.827 5.429 6.065 1.00 96.31 96 GLN A N 1
ATOM 738 C CA . GLN A 1 96 ? -12.159 6.854 6.045 1.00 96.31 96 GLN A CA 1
ATOM 739 C C . GLN A 1 96 ? -11.202 7.673 5.187 1.00 96.31 96 GLN A C 1
ATOM 741 O O . GLN A 1 96 ? -11.627 8.647 4.557 1.00 96.31 96 GLN A O 1
ATOM 746 N N . LYS A 1 97 ? -9.916 7.299 5.178 1.00 96.50 97 LYS A N 1
ATOM 747 C CA . LYS A 1 97 ? -8.846 8.117 4.604 1.00 96.50 97 LYS A CA 1
ATOM 748 C C . LYS A 1 97 ? -7.823 7.279 3.842 1.00 96.50 97 LYS A C 1
ATOM 750 O O . LYS A 1 97 ? -7.273 6.312 4.372 1.00 96.50 97 LYS A O 1
ATOM 755 N N . ILE A 1 98 ? -7.496 7.735 2.635 1.00 97.00 98 ILE A N 1
ATOM 756 C CA . ILE A 1 98 ? -6.339 7.272 1.861 1.00 97.00 98 ILE A CA 1
ATOM 757 C C . ILE A 1 98 ? -5.399 8.461 1.643 1.00 97.00 98 ILE A C 1
ATOM 759 O O . ILE A 1 98 ? -5.800 9.483 1.086 1.00 97.00 98 ILE A O 1
ATOM 763 N N . GLU A 1 99 ? -4.144 8.335 2.071 1.00 96.31 99 GLU A N 1
ATOM 764 C CA . GLU A 1 99 ? -3.105 9.351 1.883 1.00 96.31 99 GLU A CA 1
ATOM 765 C C . GLU A 1 99 ? -1.933 8.804 1.066 1.00 96.31 99 GLU A C 1
ATOM 767 O O . GLU A 1 99 ? -1.277 7.834 1.448 1.00 96.31 99 GLU A O 1
ATOM 772 N N . LEU A 1 100 ? -1.654 9.457 -0.061 1.00 95.56 100 LEU A N 1
ATOM 773 C CA . LEU A 1 100 ? -0.682 9.026 -1.058 1.00 95.56 100 LEU A CA 1
ATOM 774 C C . LEU A 1 100 ? 0.362 10.118 -1.311 1.00 95.56 100 LEU A C 1
ATOM 776 O O . LEU A 1 100 ? 0.046 11.278 -1.589 1.00 95.56 100 LEU A O 1
ATOM 780 N N . SER A 1 101 ? 1.637 9.744 -1.247 1.00 94.56 101 SER A N 1
ATOM 781 C CA . SER A 1 101 ? 2.749 10.594 -1.689 1.00 94.56 101 SER A CA 1
ATOM 782 C C . SER A 1 101 ? 3.044 10.443 -3.184 1.00 94.56 101 SER A C 1
ATOM 784 O O . SER A 1 101 ? 2.473 9.601 -3.865 1.00 94.56 101 SER A O 1
ATOM 786 N N . TYR A 1 102 ? 3.973 11.258 -3.692 1.00 93.25 102 TYR A N 1
ATOM 787 C CA . TYR A 1 102 ? 4.403 11.280 -5.094 1.00 93.25 102 TYR A CA 1
ATOM 788 C C . TYR A 1 102 ? 4.545 9.877 -5.719 1.00 93.25 102 TYR A C 1
ATOM 790 O O . TYR A 1 102 ? 5.343 9.062 -5.245 1.00 93.25 102 TYR A O 1
ATOM 798 N N . CYS A 1 103 ? 3.809 9.628 -6.811 1.00 92.94 103 CYS A N 1
ATOM 799 C CA . CYS A 1 103 ? 3.807 8.368 -7.570 1.00 92.94 103 CYS A CA 1
ATOM 800 C C . CYS A 1 103 ? 3.476 7.101 -6.748 1.00 92.94 103 CYS A C 1
ATOM 802 O O . CYS A 1 103 ? 3.866 6.004 -7.156 1.00 92.94 103 CYS A O 1
ATOM 804 N N . ALA A 1 104 ? 2.808 7.211 -5.597 1.00 93.94 104 ALA A N 1
ATOM 805 C CA . ALA A 1 104 ? 2.264 6.030 -4.931 1.00 93.94 104 ALA A CA 1
ATOM 806 C C . ALA A 1 104 ? 1.109 5.463 -5.770 1.00 93.94 104 ALA A C 1
ATOM 808 O O . ALA A 1 104 ? 0.310 6.229 -6.308 1.00 93.94 104 ALA A O 1
ATOM 809 N N . LEU A 1 105 ? 1.029 4.137 -5.920 1.00 93.94 105 LEU A N 1
ATOM 810 C CA . LEU A 1 105 ? 0.024 3.486 -6.782 1.00 93.94 105 LEU A CA 1
ATOM 811 C C . LEU A 1 105 ? 0.030 4.013 -8.232 1.00 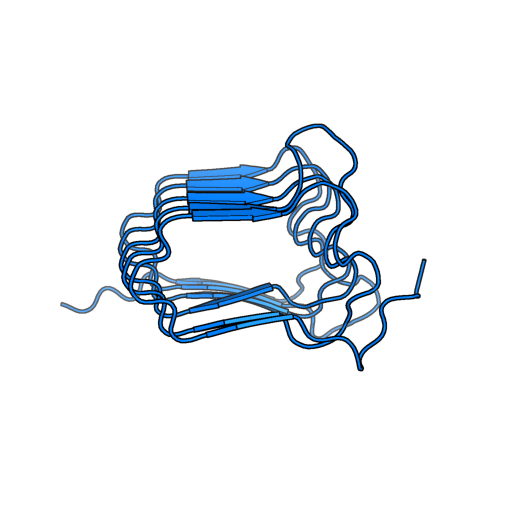93.94 105 LEU A C 1
ATOM 813 O O . LEU A 1 105 ? -1.006 4.075 -8.895 1.00 93.94 105 LEU A O 1
ATOM 817 N N . ARG A 1 106 ? 1.190 4.464 -8.728 1.00 92.94 106 ARG A N 1
ATOM 818 C CA . ARG A 1 106 ? 1.344 4.800 -10.146 1.00 92.94 106 ARG A CA 1
ATOM 819 C C . ARG A 1 106 ? 1.228 3.512 -10.956 1.00 92.94 106 ARG A C 1
ATOM 821 O O . ARG A 1 106 ? 1.953 2.564 -10.667 1.00 92.94 106 ARG A O 1
ATOM 828 N N . GLY A 1 107 ? 0.373 3.506 -11.970 1.00 90.00 107 GLY A N 1
ATOM 829 C CA . GLY A 1 107 ? 0.265 2.403 -12.911 1.00 90.00 107 GLY A CA 1
ATOM 830 C C . GLY A 1 107 ? 1.561 2.190 -13.691 1.00 90.00 107 GLY A C 1
ATOM 831 O O . GLY A 1 107 ? 2.422 3.075 -13.785 1.00 90.00 107 GLY A O 1
ATOM 832 N N . ARG A 1 108 ? 1.702 0.993 -14.242 1.00 88.81 108 ARG A N 1
ATOM 833 C CA . ARG A 1 108 ? 2.714 0.680 -15.245 1.00 88.81 108 ARG A CA 1
ATOM 834 C C . ARG A 1 108 ? 2.305 1.299 -16.593 1.00 88.81 108 ARG A C 1
ATOM 836 O O . ARG A 1 108 ? 1.165 1.158 -17.018 1.00 88.81 108 ARG A O 1
ATOM 843 N N . ASP A 1 109 ? 3.202 2.048 -17.220 1.00 85.88 109 ASP A N 1
ATOM 844 C CA . ASP A 1 109 ? 2.933 2.849 -18.423 1.00 85.88 109 ASP A CA 1
ATOM 845 C C . ASP A 1 109 ? 2.971 2.040 -19.727 1.00 85.88 109 ASP A C 1
ATOM 847 O O . ASP A 1 109 ? 2.294 2.405 -20.690 1.00 85.88 109 ASP A O 1
ATOM 851 N N . ASP A 1 110 ? 3.692 0.920 -19.742 1.00 86.50 110 ASP A N 1
ATOM 852 C CA . ASP A 1 110 ? 3.808 -0.011 -20.869 1.00 86.50 110 ASP A CA 1
ATOM 853 C C . ASP A 1 110 ? 2.815 -1.189 -20.821 1.00 86.50 110 ASP A C 1
ATOM 855 O O . ASP A 1 110 ? 2.893 -2.092 -21.652 1.00 86.50 110 ASP A O 1
ATOM 859 N N . ASP A 1 111 ? 1.865 -1.184 -19.879 1.00 83.75 111 ASP A N 1
ATOM 860 C CA . ASP A 1 111 ? 0.892 -2.266 -19.696 1.00 83.75 111 ASP A CA 1
ATOM 861 C C . ASP A 1 111 ? -0.555 -1.778 -19.859 1.00 83.75 111 ASP A C 1
ATOM 863 O O . ASP A 1 111 ? -1.076 -0.949 -19.105 1.00 83.75 111 ASP A O 1
ATOM 867 N N . ASP A 1 112 ? -1.221 -2.330 -20.872 1.00 85.19 112 ASP A N 1
ATOM 868 C CA . ASP A 1 112 ? -2.587 -1.993 -21.258 1.00 85.19 112 ASP A CA 1
ATOM 869 C C . ASP A 1 112 ? -3.652 -2.524 -20.282 1.00 85.19 112 ASP A C 1
ATOM 871 O O . ASP A 1 112 ? -4.807 -2.095 -20.331 1.00 85.19 112 ASP A O 1
ATOM 875 N N . SER A 1 113 ? -3.278 -3.433 -19.379 1.00 88.06 113 SER A N 1
ATOM 876 C CA . SER A 1 113 ? -4.166 -4.038 -18.379 1.00 88.06 113 SER A CA 1
ATOM 877 C C . SER A 1 113 ? -4.195 -3.291 -17.039 1.00 88.06 113 SER A C 1
ATOM 879 O O . SER A 1 113 ? -4.958 -3.660 -16.139 1.00 88.06 113 SER A O 1
ATOM 881 N N . CYS A 1 114 ? -3.409 -2.214 -16.909 1.00 88.50 114 CYS A N 1
ATOM 882 C CA . CYS A 1 114 ? -3.327 -1.414 -15.694 1.00 88.50 114 CYS A CA 1
ATOM 883 C C . CYS A 1 114 ? -4.698 -0.925 -15.214 1.00 88.50 114 CYS A C 1
ATOM 885 O O . CYS A 1 114 ? -5.389 -0.174 -15.911 1.00 88.50 114 CYS A O 1
ATOM 887 N N . SER A 1 115 ? -5.078 -1.303 -13.994 1.00 92.19 115 SER A N 1
ATOM 888 C CA . SER A 1 115 ? -6.405 -1.018 -13.442 1.00 92.19 115 SER A CA 1
ATOM 889 C C . SER A 1 115 ? -6.371 -0.554 -11.988 1.00 92.19 115 SER A C 1
ATOM 891 O O . SER A 1 115 ? -5.545 -0.979 -11.175 1.00 92.19 115 SER A O 1
ATOM 893 N N . LEU A 1 116 ? -7.318 0.327 -11.670 1.00 92.81 116 LEU A N 1
ATOM 894 C CA . LEU A 1 116 ? -7.583 0.851 -10.339 1.00 92.81 116 LEU A CA 1
ATOM 895 C C . LEU A 1 116 ? -9.059 0.628 -10.002 1.00 92.81 116 LEU A C 1
ATOM 897 O O . LEU A 1 116 ? -9.942 1.184 -10.653 1.00 92.81 116 LEU A O 1
ATOM 901 N N . THR A 1 117 ? -9.324 -0.155 -8.961 1.00 94.62 117 THR A N 1
ATOM 902 C CA . THR A 1 117 ? -10.679 -0.402 -8.455 1.00 94.62 117 THR A CA 1
ATOM 903 C C . THR A 1 117 ? -10.788 0.032 -7.001 1.00 94.62 117 THR A C 1
ATOM 905 O O . THR A 1 117 ? -10.084 -0.492 -6.138 1.00 94.62 117 THR A O 1
ATOM 908 N N . LEU A 1 118 ? -11.704 0.961 -6.739 1.00 94.06 118 LEU A N 1
ATOM 909 C CA . LEU A 1 118 ? -12.128 1.392 -5.412 1.00 94.06 118 LEU A CA 1
ATOM 910 C C . LEU A 1 118 ? -13.624 1.091 -5.285 1.00 94.06 118 LEU A C 1
ATOM 912 O O . LEU A 1 118 ? -14.445 1.732 -5.948 1.00 94.06 118 LEU A O 1
ATOM 916 N N . ARG A 1 119 ? -14.000 0.097 -4.477 1.00 94.62 119 ARG A N 1
ATOM 917 C CA . ARG A 1 119 ? -15.410 -0.306 -4.358 1.00 94.62 119 ARG A CA 1
ATOM 918 C C . ARG A 1 119 ? -15.810 -0.669 -2.939 1.00 94.62 119 ARG A C 1
ATOM 920 O O . ARG A 1 119 ? -14.987 -1.166 -2.179 1.00 94.62 119 ARG A O 1
ATOM 927 N N . ASN A 1 120 ? -17.075 -0.462 -2.590 1.00 93.38 120 ASN A N 1
ATOM 928 C CA . ASN A 1 120 ? -17.606 -0.795 -1.259 1.00 93.38 120 ASN A CA 1
ATOM 929 C C . ASN A 1 120 ? -16.824 -0.120 -0.126 1.00 93.38 120 ASN A C 1
ATOM 931 O O . ASN A 1 120 ? -16.352 -0.766 0.810 1.00 93.38 120 ASN A O 1
ATOM 935 N N . LEU A 1 121 ? -16.688 1.203 -0.247 1.00 94.62 121 LEU A N 1
ATOM 936 C CA . LEU A 1 121 ? -16.007 2.076 0.711 1.00 94.62 121 LEU A CA 1
ATOM 937 C C . LEU A 1 121 ? -17.004 3.123 1.260 1.00 94.62 121 LEU A C 1
ATOM 939 O O . LEU A 1 121 ? -16.820 4.318 1.033 1.00 94.62 121 LEU A O 1
ATOM 943 N N . PRO A 1 122 ? -18.102 2.703 1.925 1.00 94.31 122 PRO A N 1
ATOM 944 C CA . PRO A 1 122 ? -19.231 3.575 2.274 1.00 94.31 122 PRO A CA 1
ATOM 945 C C . PRO A 1 122 ? -18.860 4.750 3.191 1.00 94.31 122 PRO A C 1
ATOM 947 O O . PRO A 1 122 ? -19.509 5.789 3.129 1.00 94.31 122 PRO A O 1
ATOM 950 N N . ASN A 1 123 ? -17.816 4.602 4.012 1.00 94.44 123 ASN A N 1
ATOM 951 C CA . ASN A 1 123 ? -17.340 5.643 4.927 1.00 94.44 123 ASN A CA 1
ATOM 952 C C . ASN A 1 123 ? -16.118 6.415 4.401 1.00 94.44 123 ASN A C 1
ATOM 954 O O . ASN A 1 123 ? -15.530 7.204 5.146 1.00 94.44 123 ASN A O 1
ATOM 958 N N . LEU A 1 124 ? -15.719 6.218 3.138 1.00 94.75 124 LEU A N 1
ATOM 959 C CA . LEU A 1 124 ? -14.566 6.915 2.578 1.00 94.75 124 LEU A CA 1
ATOM 960 C C . LEU A 1 124 ? -14.895 8.392 2.376 1.00 94.75 124 LEU A C 1
ATOM 962 O O . LEU A 1 124 ? -15.731 8.756 1.552 1.00 94.75 124 LEU A O 1
ATOM 966 N N . THR A 1 125 ? -14.196 9.252 3.112 1.00 91.31 125 THR A N 1
ATOM 967 C CA . THR A 1 125 ? -14.426 10.705 3.080 1.00 91.31 125 THR A CA 1
ATOM 968 C C . THR A 1 125 ? -13.394 11.445 2.246 1.00 91.31 125 THR A C 1
ATOM 970 O O . THR A 1 125 ? -13.682 12.515 1.713 1.00 91.31 125 THR A O 1
ATOM 973 N N . SER A 1 126 ? -12.175 10.907 2.139 1.00 90.50 126 SER A N 1
ATOM 974 C CA . SER A 1 126 ? -11.084 11.591 1.449 1.00 90.50 126 SER A CA 1
ATOM 975 C C . SER A 1 126 ? -10.052 10.638 0.851 1.00 90.50 126 SER A C 1
ATOM 977 O O . SER A 1 126 ? -9.639 9.646 1.458 1.00 90.50 126 SER A O 1
ATOM 979 N N . ILE A 1 127 ? -9.596 11.006 -0.346 1.00 92.12 127 ILE A N 1
ATOM 980 C CA . ILE A 1 127 ? -8.390 10.483 -0.983 1.00 92.12 127 ILE A CA 1
ATOM 981 C C . ILE A 1 127 ? -7.505 11.691 -1.271 1.00 92.12 127 ILE A C 1
ATOM 983 O O . ILE A 1 127 ? -7.868 12.553 -2.071 1.00 92.12 127 ILE A O 1
ATOM 987 N N . THR A 1 128 ? -6.345 11.756 -0.625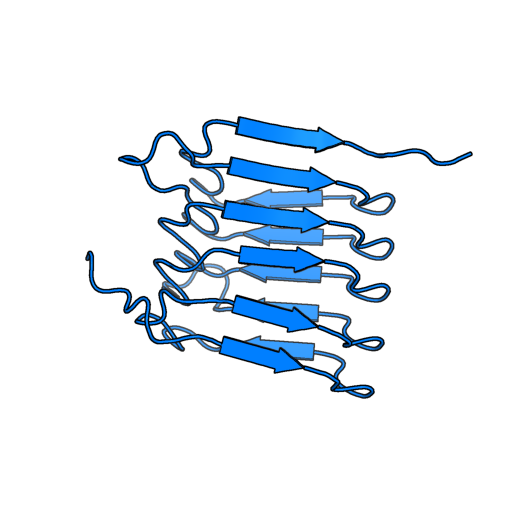 1.00 91.69 128 THR A N 1
ATOM 988 C CA . THR A 1 128 ? -5.393 12.854 -0.809 1.00 91.69 128 THR A CA 1
ATOM 989 C C . THR A 1 128 ? -4.143 12.324 -1.490 1.00 91.69 128 THR A C 1
ATOM 991 O O . THR A 1 128 ? -3.479 11.434 -0.964 1.00 91.69 128 THR A O 1
ATOM 994 N N . SER A 1 129 ? -3.798 12.899 -2.641 1.00 88.56 129 SER A N 1
ATOM 995 C CA . SER A 1 129 ? -2.554 12.616 -3.358 1.00 88.56 129 SER A CA 1
ATOM 996 C C . SER A 1 129 ? -1.704 13.874 -3.456 1.00 88.56 129 SER A C 1
ATOM 998 O O . SER A 1 129 ? -2.222 14.937 -3.794 1.00 88.56 129 SER A O 1
ATOM 1000 N N . LYS A 1 130 ? -0.398 13.754 -3.191 1.00 79.44 130 LYS A N 1
ATOM 1001 C CA . LYS A 1 130 ? 0.526 14.889 -3.311 1.00 79.44 130 LYS A CA 1
ATOM 1002 C C . LYS A 1 130 ? 1.032 15.161 -4.726 1.00 79.44 130 LYS A C 1
ATOM 1004 O O . LYS A 1 130 ? 1.533 16.254 -4.894 1.00 79.44 130 LYS A O 1
ATOM 1009 N N . ASP A 1 131 ? 0.904 14.229 -5.682 1.00 85.00 131 ASP A N 1
ATOM 1010 C CA . ASP A 1 131 ? 1.285 14.388 -7.106 1.00 85.00 131 ASP A CA 1
ATOM 1011 C C . ASP A 1 131 ? 0.770 13.178 -7.936 1.00 85.00 131 ASP A C 1
ATOM 1013 O O . ASP A 1 131 ? -0.361 12.747 -7.725 1.00 85.00 131 ASP A O 1
ATOM 1017 N N . TRP A 1 132 ? 1.575 12.608 -8.851 1.00 85.75 132 TRP A N 1
ATOM 1018 C CA . TRP A 1 132 ? 1.263 11.596 -9.885 1.00 85.75 132 TRP A CA 1
ATOM 1019 C C . TRP A 1 132 ? 0.855 10.195 -9.370 1.00 85.75 132 TRP A C 1
ATOM 1021 O O . TRP A 1 132 ? 1.203 9.171 -9.964 1.00 85.75 132 TRP A O 1
ATOM 1031 N N . SER A 1 133 ? 0.161 10.119 -8.239 1.00 83.38 133 SER A N 1
ATOM 1032 C CA . SER A 1 133 ? -0.548 8.905 -7.829 1.00 83.38 133 SER A CA 1
ATOM 1033 C C . SER A 1 133 ? -1.687 8.631 -8.804 1.00 83.38 133 SER A C 1
ATOM 1035 O O . SER A 1 133 ? -2.281 9.571 -9.332 1.00 83.38 133 SER A O 1
ATOM 1037 N N . PHE A 1 134 ? -1.982 7.354 -9.051 1.00 82.69 134 PHE A N 1
ATOM 1038 C CA . PHE A 1 134 ? -2.985 6.938 -10.039 1.00 82.69 134 PHE A CA 1
ATOM 1039 C C . PHE A 1 134 ? -2.736 7.472 -11.462 1.00 82.69 134 PHE A C 1
ATOM 1041 O O . PHE A 1 134 ? -3.668 7.592 -12.251 1.00 82.69 134 PHE A O 1
ATOM 1048 N N . GLN A 1 135 ? -1.491 7.797 -11.816 1.00 84.69 135 GLN A N 1
ATOM 1049 C CA . GLN A 1 135 ? -1.110 8.039 -13.208 1.00 84.69 135 GLN A CA 1
ATOM 1050 C C . GLN A 1 135 ? -0.897 6.688 -13.905 1.00 84.69 135 GLN A C 1
ATOM 1052 O O . GLN A 1 135 ? -0.212 5.835 -13.347 1.00 84.69 135 GLN A O 1
ATOM 1057 N N . TYR A 1 136 ? -1.473 6.508 -15.098 1.00 82.31 136 TYR A N 1
ATOM 1058 C CA . TYR A 1 136 ? -1.427 5.297 -15.944 1.00 82.31 136 TYR A CA 1
ATOM 1059 C C . TYR A 1 136 ? -2.363 4.099 -15.655 1.00 82.31 136 TYR A C 1
ATOM 1061 O O . TYR A 1 136 ? -2.387 3.210 -16.507 1.00 82.31 136 TYR A O 1
ATOM 1069 N N . PRO A 1 137 ? -3.203 4.017 -14.597 1.00 75.44 137 PRO A N 1
ATOM 1070 C CA . PRO A 1 137 ? -4.364 3.134 -14.653 1.00 75.44 137 PRO A CA 1
ATOM 1071 C C . PRO A 1 137 ? -5.216 3.490 -15.873 1.00 75.44 137 PRO A C 1
ATOM 1073 O O . PRO A 1 137 ? -5.645 4.635 -16.028 1.00 75.44 137 PRO A O 1
ATOM 1076 N N . ARG A 1 138 ? -5.454 2.512 -16.746 1.00 75.38 138 ARG A N 1
ATOM 1077 C CA . ARG A 1 138 ? -6.281 2.683 -17.945 1.00 75.38 138 ARG A CA 1
ATOM 1078 C C . ARG A 1 138 ? -7.758 2.534 -17.644 1.00 75.38 138 ARG A C 1
ATOM 1080 O O . ARG A 1 138 ? -8.582 3.225 -18.234 1.00 75.38 138 ARG A O 1
ATOM 1087 N N . VAL A 1 139 ? -8.080 1.647 -16.707 1.00 79.50 139 VAL A N 1
ATOM 1088 C CA . VAL A 1 139 ? -9.439 1.455 -16.206 1.00 79.50 139 VAL A CA 1
ATOM 1089 C C . VAL A 1 139 ? -9.496 1.922 -14.762 1.00 79.50 139 VAL A C 1
ATOM 1091 O O . VAL A 1 139 ? -8.740 1.442 -13.916 1.00 79.50 139 VAL A O 1
ATOM 1094 N N . VAL A 1 140 ? -10.409 2.849 -14.486 1.00 83.25 140 VAL A N 1
ATOM 1095 C CA . VAL A 1 140 ? -10.683 3.354 -13.141 1.00 83.25 140 VAL A CA 1
ATOM 1096 C C . VAL A 1 140 ? -12.140 3.065 -12.808 1.00 83.25 140 VAL A C 1
ATOM 1098 O O . VAL A 1 140 ? -13.047 3.485 -13.524 1.00 83.25 140 VAL A O 1
ATOM 1101 N N . THR A 1 141 ? -12.374 2.340 -11.719 1.00 84.12 141 THR A N 1
ATOM 1102 C CA . THR A 1 141 ? -13.715 2.039 -11.213 1.00 84.12 141 THR A CA 1
ATOM 1103 C C . THR A 1 141 ? -13.855 2.584 -9.800 1.00 84.12 141 THR A C 1
ATOM 1105 O O . THR A 1 141 ? -13.138 2.154 -8.899 1.00 84.12 141 THR A O 1
ATOM 1108 N N . LEU A 1 142 ? -14.794 3.516 -9.618 1.00 82.25 142 LEU A N 1
ATOM 1109 C CA . LEU A 1 142 ? -15.279 3.952 -8.312 1.00 82.25 142 LEU A CA 1
ATOM 1110 C C . LEU A 1 142 ? -16.751 3.574 -8.211 1.00 82.25 142 LEU A C 1
ATOM 1112 O O . LEU A 1 142 ? -17.568 4.079 -8.980 1.00 82.25 142 LEU A O 1
ATOM 1116 N N . ALA A 1 143 ? -17.081 2.677 -7.289 1.00 80.56 143 ALA A N 1
ATOM 1117 C CA . ALA A 1 143 ? -18.451 2.215 -7.115 1.00 80.56 143 ALA A CA 1
ATOM 1118 C C . ALA A 1 143 ? -18.783 2.031 -5.633 1.00 80.56 143 ALA A C 1
ATOM 1120 O O . ALA A 1 143 ? -18.174 1.221 -4.935 1.00 80.56 143 ALA A O 1
ATOM 1121 N N . SER A 1 144 ? -19.793 2.751 -5.160 1.00 68.94 144 SER A N 1
ATOM 1122 C CA . SER A 1 144 ? -20.486 2.387 -3.928 1.00 68.94 144 SER A CA 1
ATOM 1123 C C . SER A 1 144 ? -21.560 1.377 -4.305 1.00 68.94 144 SER A C 1
ATOM 1125 O O . SER A 1 144 ? -22.462 1.723 -5.065 1.00 68.94 144 SER A O 1
ATOM 1127 N N . ILE A 1 145 ? -21.477 0.140 -3.818 1.00 56.28 145 ILE A N 1
ATOM 1128 C CA . ILE A 1 145 ? -22.641 -0.740 -3.858 1.00 56.28 145 ILE A CA 1
ATOM 1129 C C . ILE A 1 145 ? -23.442 -0.393 -2.604 1.00 56.28 145 ILE A C 1
ATOM 1131 O O . ILE A 1 145 ? -23.081 -0.764 -1.490 1.00 56.28 145 ILE A O 1
ATOM 1135 N N . SER A 1 146 ? -24.471 0.433 -2.772 1.00 46.41 146 SER A N 1
ATOM 1136 C CA . SER A 1 146 ? -25.523 0.580 -1.774 1.00 46.41 146 SER A CA 1
ATOM 1137 C C . SER A 1 146 ? -26.332 -0.715 -1.787 1.00 46.41 146 SER A C 1
ATOM 1139 O O . SER A 1 146 ? -27.197 -0.894 -2.642 1.00 46.41 146 SER A O 1
ATOM 1141 N N . GLU A 1 147 ? -26.026 -1.640 -0.882 1.00 46.47 147 GLU A N 1
ATOM 1142 C CA . GLU A 1 147 ? -26.984 -2.688 -0.538 1.00 46.47 147 GLU A CA 1
ATOM 1143 C C . GLU A 1 147 ? -27.996 -2.080 0.442 1.00 46.47 147 GLU A C 1
ATOM 1145 O O . GLU A 1 147 ? -27.621 -1.548 1.489 1.00 46.47 147 GLU A O 1
ATOM 1150 N N . TYR A 1 148 ? -29.256 -2.048 -0.002 1.00 36.56 148 TYR A N 1
ATOM 1151 C CA . TYR A 1 148 ? -30.434 -1.686 0.788 1.00 36.56 148 TYR A CA 1
ATOM 1152 C C . TYR A 1 148 ? -30.741 -2.754 1.836 1.00 36.56 148 TYR A C 1
ATOM 1154 O O . TYR A 1 148 ? -30.571 -3.951 1.509 1.00 36.56 148 TYR A O 1
#

Nearest PDB structures (foldseek):
  7utz-assembly1_R  TM=4.095E-01  e=2.109E+00  Homo sapiens
  7t9i-assembly1_R  TM=3.590E-01  e=3.192E+00  Homo sapiens
  7t9m-assembly1_R  TM=3.247E-01  e=5.357E+00  Homo sapiens

Mean predicted aligned error: 4.35 Å

Foldseek 3Di:
DPQADQVAEAEDEQPAPAAEAAAEAPPQLNHQHYYYYYNHANHAEYAQYDAPDHRSHNLRHEAADEDRARHAEYHYYASAPAQYQHYEDYQHQNHAEYHEEHRHQHHNQPDPNRAHEDEQHNNHNDYDYPDRHPHRRPYYYDYYPPDD

Radius of gyration: 14.28 Å; Cα contacts (8 Å, |Δi|>4): 460; chains: 1; bounding box: 45×30×39 Å

Organism: Blastocystis hominis (NCBI:txid12968)

Secondary structure (DSSP, 8-state):
----BTT--EEEE--TT--EEEE-TTTTTTB-S-EEEES-TT--EEEES-TTSB--TTTTS-EEEE--TT--EEEE-BTTTTTBSEEEEE--TT--EEEE-TTTTPBPTT-TT-EEEEES-TT--EEEESSSTT-S-SEEEEE-----

InterPro domains:
  IPR032675 Leucine-rich repeat domain superfamily [G3DSA:3.80.10.10] (1-140)